Protein AF-A0A7J8BVZ0-F1 (afdb_monomer_lite)

Sequence (79 aa):
MPKAQSEKCVPDRNPRWEVLDVTKKAVASPRIISLAKPKERRDANEGHNPYHISPASLTARASPRLQELATPKTITKKV

pLDDT: mean 88.15, std 8.21, range [55.34, 97.12]

Structure (mmCIF, N/CA/C/O backbone):
data_AF-A0A7J8BVZ0-F1
#
_entry.id   AF-A0A7J8BVZ0-F1
#
loop_
_atom_site.group_PDB
_atom_site.id
_atom_site.type_symbol
_atom_site.label_atom_id
_atom_site.label_alt_id
_atom_site.label_comp_id
_atom_site.label_asym_id
_atom_site.label_entity_id
_atom_site.label_seq_id
_atom_site.pdbx_PDB_ins_code
_atom_site.Cartn_x
_atom_site.Cartn_y
_atom_site.Cartn_z
_atom_site.occupancy
_atom_site.B_iso_or_equiv
_atom_site.auth_seq_id
_atom_site.auth_comp_id
_atom_site.auth_asym_id
_atom_site.auth_atom_id
_atom_site.pdbx_PDB_model_num
ATOM 1 N N . MET A 1 1 ? 15.378 -22.726 -19.980 1.00 55.34 1 MET A N 1
ATOM 2 C CA . MET A 1 1 ? 15.194 -22.991 -21.425 1.00 55.34 1 MET A CA 1
ATOM 3 C C . MET A 1 1 ? 13.896 -22.330 -21.876 1.00 55.34 1 MET A C 1
ATOM 5 O O . MET A 1 1 ? 12.978 -22.294 -21.059 1.00 55.34 1 MET A O 1
ATOM 9 N N . PRO A 1 2 ? 13.806 -21.757 -23.089 1.00 74.00 2 PRO A N 1
ATOM 10 C CA . PRO A 1 2 ? 12.545 -21.211 -23.591 1.00 74.00 2 PRO A CA 1
ATOM 11 C C . PRO A 1 2 ? 11.488 -22.320 -23.685 1.00 74.00 2 PRO A C 1
ATOM 13 O O . PRO A 1 2 ? 11.821 -23.480 -23.929 1.00 74.00 2 PRO A O 1
ATOM 16 N N . LYS A 1 3 ? 10.219 -21.976 -23.439 1.00 81.00 3 LYS A N 1
ATOM 17 C CA . LYS A 1 3 ? 9.108 -22.934 -23.526 1.00 81.00 3 LYS A CA 1
ATOM 18 C C . LYS A 1 3 ? 8.939 -23.401 -24.976 1.00 81.00 3 LYS A C 1
ATOM 20 O O . LYS A 1 3 ? 9.025 -22.585 -25.891 1.00 81.00 3 LYS A O 1
ATOM 25 N N . ALA A 1 4 ? 8.681 -24.697 -25.164 1.00 84.06 4 ALA A N 1
ATOM 26 C CA . ALA A 1 4 ? 8.341 -25.253 -26.469 1.00 84.06 4 ALA A CA 1
ATOM 27 C C . ALA A 1 4 ? 7.034 -24.618 -26.974 1.00 84.06 4 ALA A C 1
ATOM 29 O O . ALA A 1 4 ? 6.040 -24.568 -26.247 1.00 84.06 4 ALA A O 1
ATOM 30 N N . GLN A 1 5 ? 7.063 -24.087 -28.196 1.00 80.62 5 GLN A N 1
ATOM 31 C CA . GLN A 1 5 ? 5.904 -23.478 -28.848 1.00 80.62 5 GLN A CA 1
ATOM 32 C C . GLN A 1 5 ? 4.898 -24.574 -29.226 1.00 80.62 5 GLN A C 1
ATOM 34 O O . GLN A 1 5 ? 5.288 -25.634 -29.711 1.00 80.62 5 GLN A O 1
ATOM 39 N N . SER A 1 6 ? 3.606 -24.339 -28.991 1.00 85.06 6 SER A N 1
ATOM 40 C CA . SER A 1 6 ? 2.549 -25.280 -29.384 1.00 85.06 6 SER A CA 1
ATOM 41 C C . SER A 1 6 ? 2.328 -25.258 -30.898 1.00 85.06 6 SER A C 1
ATOM 43 O O . SER A 1 6 ? 2.364 -24.178 -31.483 1.00 85.06 6 SER A O 1
ATOM 45 N N . GLU A 1 7 ? 1.943 -26.384 -31.505 1.00 84.81 7 GLU A N 1
ATOM 46 C CA . GLU A 1 7 ? 1.597 -26.476 -32.942 1.00 84.81 7 GLU A CA 1
ATOM 47 C C . GLU A 1 7 ? 0.515 -25.491 -33.407 1.00 84.81 7 GLU A C 1
ATOM 49 O O . GLU A 1 7 ? 0.467 -25.121 -34.574 1.00 84.81 7 GLU A O 1
ATOM 54 N N . LYS A 1 8 ? -0.359 -25.046 -32.500 1.00 88.31 8 LYS A N 1
ATOM 55 C CA . LYS A 1 8 ? -1.459 -24.117 -32.806 1.00 88.31 8 LYS A CA 1
ATOM 56 C C . LYS A 1 8 ? -1.059 -22.646 -32.677 1.00 88.31 8 LYS A C 1
ATOM 58 O O . LYS A 1 8 ? -1.913 -21.774 -32.817 1.00 88.31 8 LYS A O 1
ATOM 63 N N . CYS A 1 9 ? 0.196 -22.360 -32.333 1.00 82.88 9 CYS A N 1
ATOM 64 C CA . CYS A 1 9 ? 0.659 -20.990 -32.170 1.00 82.88 9 CYS A CA 1
ATOM 65 C C . CYS A 1 9 ? 0.722 -20.311 -33.540 1.00 82.88 9 CYS A C 1
ATOM 67 O O . CYS A 1 9 ? 1.497 -20.703 -34.411 1.00 82.88 9 CYS A O 1
ATOM 69 N N . VAL A 1 10 ? -0.118 -19.295 -33.725 1.00 81.81 10 VAL A N 1
ATOM 70 C CA . VAL A 1 10 ? -0.067 -18.422 -34.895 1.00 81.81 10 VAL A CA 1
ATOM 71 C C . VAL A 1 10 ? 1.020 -17.378 -34.642 1.00 81.81 10 VAL A C 1
ATOM 73 O O . VAL A 1 10 ? 0.994 -16.749 -33.581 1.00 81.81 10 VAL A O 1
ATOM 76 N N . PRO A 1 11 ? 1.972 -17.185 -35.571 1.00 83.94 11 PRO A N 1
ATOM 77 C CA . PRO A 1 11 ? 3.002 -16.170 -35.408 1.00 83.94 11 PRO A CA 1
ATOM 78 C C . PRO A 1 11 ? 2.385 -14.769 -35.391 1.00 83.94 11 PRO A C 1
ATOM 80 O O . PRO A 1 11 ? 1.342 -14.525 -36.007 1.00 83.94 11 PRO A O 1
ATOM 83 N N . ASP A 1 12 ? 3.058 -13.836 -34.719 1.00 83.69 12 ASP A N 1
ATOM 84 C CA . ASP A 1 12 ? 2.637 -12.439 -34.707 1.00 83.69 12 ASP A CA 1
ATOM 85 C C . ASP A 1 12 ? 2.533 -11.895 -36.134 1.00 83.69 12 ASP A C 1
ATOM 87 O O . ASP A 1 12 ? 3.399 -12.101 -36.989 1.00 83.69 12 ASP A O 1
ATOM 91 N N . ARG A 1 13 ? 1.436 -11.185 -36.403 1.00 85.31 13 ARG A N 1
ATOM 92 C CA . ARG A 1 13 ? 1.202 -10.570 -37.706 1.00 85.31 13 ARG A CA 1
ATOM 93 C C . ARG A 1 13 ? 2.255 -9.490 -37.954 1.00 85.31 13 ARG A C 1
ATOM 95 O O . ARG A 1 13 ? 2.479 -8.637 -37.098 1.00 85.31 13 ARG A O 1
ATOM 102 N N . ASN A 1 14 ? 2.818 -9.471 -39.163 1.00 82.31 14 ASN A N 1
ATOM 103 C CA . ASN A 1 14 ? 3.722 -8.400 -39.578 1.00 82.31 14 ASN A CA 1
ATOM 104 C C . ASN A 1 14 ? 3.063 -7.021 -39.383 1.00 82.31 14 ASN A C 1
ATOM 106 O O . ASN A 1 14 ? 1.865 -6.866 -39.670 1.00 82.31 14 ASN A O 1
ATOM 110 N N . PRO A 1 15 ? 3.821 -6.013 -38.912 1.00 82.31 15 PRO A N 1
ATOM 111 C CA . PRO A 1 15 ? 3.289 -4.674 -38.731 1.00 82.31 15 PRO A CA 1
ATOM 112 C C . PRO A 1 15 ? 2.808 -4.127 -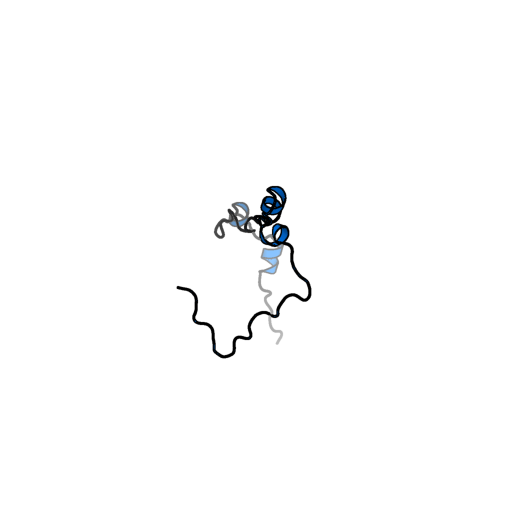40.076 1.00 82.31 15 PRO A C 1
ATOM 114 O O . PRO A 1 15 ? 3.406 -4.376 -41.121 1.00 82.31 15 PRO A O 1
ATOM 117 N N . ARG A 1 16 ? 1.707 -3.370 -40.055 1.00 87.19 16 ARG A N 1
ATOM 118 C CA . ARG A 1 16 ? 1.133 -2.773 -41.272 1.00 87.19 16 ARG A CA 1
ATOM 119 C C . ARG A 1 16 ? 2.072 -1.744 -41.921 1.00 87.19 16 ARG A C 1
ATOM 121 O O . ARG A 1 16 ? 1.956 -1.508 -43.118 1.00 87.19 16 ARG A O 1
ATOM 128 N N . TRP A 1 17 ? 2.982 -1.162 -41.142 1.00 89.88 17 TRP A N 1
ATOM 129 C CA . TRP A 1 17 ? 3.962 -0.176 -41.590 1.00 89.88 17 TRP A CA 1
ATOM 130 C C . TRP A 1 17 ? 5.350 -0.505 -41.049 1.00 89.88 17 TRP A C 1
ATOM 132 O O . TRP A 1 17 ? 5.486 -1.084 -39.968 1.00 89.88 17 TRP A O 1
ATOM 142 N N . GLU A 1 18 ? 6.376 -0.112 -41.800 1.00 89.62 18 GLU A N 1
ATOM 143 C CA . GLU A 1 18 ? 7.766 -0.286 -41.396 1.00 89.62 18 GLU A CA 1
ATOM 144 C C . GLU A 1 18 ? 8.097 0.579 -40.178 1.00 89.62 18 GLU A C 1
ATOM 146 O O . GLU A 1 18 ? 7.732 1.751 -40.089 1.00 89.62 18 GLU A O 1
ATOM 151 N N . VAL A 1 19 ? 8.814 -0.016 -39.227 1.00 90.31 19 VAL A N 1
ATOM 152 C CA . VAL A 1 19 ? 9.302 0.672 -38.031 1.00 90.31 19 VAL A CA 1
ATOM 153 C C . VAL A 1 19 ? 10.778 0.991 -38.230 1.00 90.31 19 VAL A C 1
ATOM 155 O O . VAL A 1 19 ? 11.572 0.091 -38.522 1.00 90.31 19 VAL A O 1
ATOM 158 N N . LEU A 1 20 ? 11.143 2.256 -38.027 1.00 94.38 20 LEU A N 1
ATOM 159 C CA . LEU A 1 20 ? 12.524 2.730 -38.108 1.00 94.38 20 LEU A CA 1
ATOM 160 C C . LEU A 1 20 ? 13.421 2.017 -37.084 1.00 94.38 20 LEU A C 1
ATOM 162 O O . LEU A 1 20 ? 13.002 1.717 -35.964 1.00 94.38 20 LEU A O 1
ATOM 166 N N . ASP A 1 21 ? 14.686 1.795 -37.442 1.00 92.62 21 ASP A N 1
ATOM 167 C CA . ASP A 1 21 ? 15.659 1.118 -36.570 1.00 92.62 21 ASP A CA 1
ATOM 168 C C . ASP A 1 21 ? 15.892 1.877 -35.250 1.00 92.62 21 ASP A C 1
ATOM 170 O O . ASP A 1 21 ? 15.985 1.277 -34.180 1.00 92.62 21 ASP A O 1
ATOM 174 N N . VAL A 1 22 ? 15.867 3.214 -35.305 1.00 92.38 22 VAL A N 1
ATOM 175 C CA . VAL A 1 22 ? 15.983 4.088 -34.125 1.00 92.38 22 VAL A CA 1
ATOM 176 C C . VAL A 1 22 ? 14.861 3.820 -33.121 1.00 92.38 22 VAL A C 1
ATOM 178 O O . VAL A 1 22 ? 15.098 3.774 -31.917 1.00 92.38 22 VAL A O 1
ATOM 181 N N . THR A 1 23 ? 13.641 3.585 -33.605 1.00 91.06 23 THR A N 1
ATOM 182 C CA . THR A 1 23 ? 12.485 3.290 -32.753 1.00 91.06 23 THR A CA 1
ATOM 183 C C . THR A 1 23 ? 12.600 1.908 -32.112 1.00 91.06 23 THR A C 1
ATOM 185 O O . THR A 1 23 ? 12.252 1.752 -30.946 1.00 91.06 23 THR A O 1
ATOM 188 N N . LYS A 1 24 ? 13.148 0.915 -32.827 1.00 89.75 24 LYS A N 1
ATOM 189 C CA . LYS A 1 24 ? 13.381 -0.442 -32.291 1.00 89.75 24 LYS A CA 1
ATOM 190 C C . LYS A 1 24 ? 14.428 -0.466 -31.174 1.00 89.75 24 LYS A C 1
ATOM 192 O O . LYS A 1 24 ? 14.376 -1.336 -30.310 1.00 89.75 24 LYS A O 1
ATOM 197 N N . LYS A 1 25 ? 15.372 0.478 -31.200 1.00 94.31 25 LYS A N 1
ATOM 198 C CA . LYS A 1 25 ? 16.482 0.603 -30.240 1.00 94.31 25 LYS A CA 1
ATOM 199 C C . LYS A 1 25 ? 16.255 1.688 -29.184 1.00 94.31 25 LYS A C 1
ATOM 201 O O . LYS A 1 25 ? 17.171 2.001 -28.428 1.00 94.31 25 LYS A O 1
ATOM 206 N N . ALA A 1 26 ? 15.067 2.289 -29.138 1.00 94.25 26 ALA A N 1
ATOM 207 C CA . ALA A 1 26 ? 14.776 3.370 -28.211 1.00 94.25 26 ALA A CA 1
ATOM 208 C C . ALA A 1 26 ? 14.861 2.887 -26.752 1.00 94.25 26 ALA A C 1
ATOM 210 O O . ALA A 1 26 ? 14.250 1.888 -26.374 1.00 94.25 26 ALA A O 1
ATOM 211 N N . VAL A 1 27 ? 15.602 3.625 -25.923 1.00 95.12 27 VAL A N 1
ATOM 212 C CA . VAL A 1 27 ? 15.742 3.357 -24.486 1.00 95.12 27 VAL A CA 1
ATOM 213 C C . VAL A 1 27 ? 14.893 4.355 -23.704 1.00 95.12 27 VAL A C 1
ATOM 215 O O . VAL A 1 27 ? 14.845 5.542 -24.030 1.00 95.12 27 VAL A O 1
ATOM 218 N N . ALA A 1 28 ? 14.208 3.874 -22.666 1.00 94.19 28 ALA A N 1
ATOM 219 C CA . ALA A 1 28 ? 13.384 4.717 -21.811 1.00 94.19 28 ALA A CA 1
ATOM 220 C C . ALA A 1 28 ? 14.227 5.792 -21.106 1.00 94.19 28 ALA A C 1
ATOM 222 O O . ALA A 1 28 ? 15.311 5.518 -20.591 1.00 94.19 28 ALA A O 1
ATOM 223 N N . SER A 1 29 ? 13.703 7.018 -21.039 1.00 96.69 29 SER A N 1
ATOM 224 C CA . SER A 1 29 ? 14.364 8.095 -20.303 1.00 96.69 29 SER A CA 1
ATOM 225 C C . SER A 1 29 ? 14.321 7.839 -18.789 1.00 96.69 29 SER A C 1
ATOM 227 O O . SER A 1 29 ? 13.396 7.176 -18.303 1.00 96.69 29 SER A O 1
ATOM 229 N N . PRO A 1 30 ? 15.244 8.427 -18.003 1.00 97.00 30 PRO A N 1
ATOM 230 C CA . PRO A 1 30 ? 15.232 8.294 -16.545 1.00 97.00 30 PRO A CA 1
ATOM 231 C C . PRO A 1 30 ? 13.887 8.676 -15.906 1.00 97.00 30 PRO A C 1
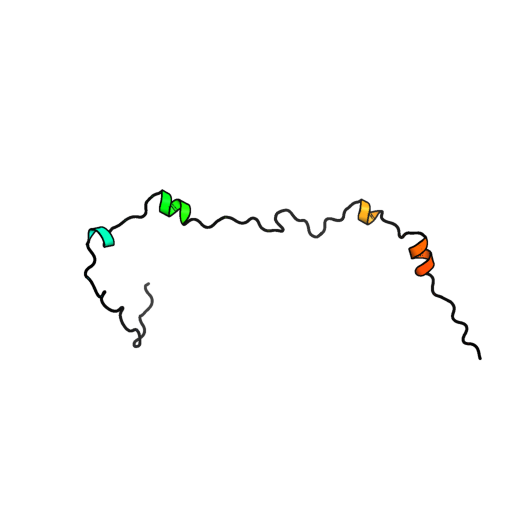ATOM 233 O O . PRO A 1 30 ? 13.449 8.049 -14.944 1.00 97.00 30 PRO A O 1
ATOM 236 N N . ARG A 1 31 ? 13.192 9.670 -16.480 1.00 96.94 31 ARG A N 1
ATOM 237 C CA . ARG A 1 31 ? 11.855 10.096 -16.041 1.00 96.94 31 ARG A CA 1
ATOM 238 C C . ARG A 1 31 ? 10.783 9.041 -16.317 1.00 96.94 31 ARG A C 1
ATOM 240 O O . ARG A 1 31 ? 9.910 8.840 -15.483 1.00 96.94 31 ARG A O 1
ATOM 247 N N . ILE A 1 32 ? 10.816 8.380 -17.474 1.00 97.12 32 ILE A N 1
ATOM 248 C CA . ILE A 1 32 ? 9.856 7.307 -17.782 1.00 97.12 32 ILE A CA 1
ATOM 249 C C . ILE A 1 32 ? 10.061 6.144 -16.809 1.00 97.12 32 ILE A C 1
ATOM 251 O O . ILE A 1 32 ? 9.091 5.621 -16.268 1.00 97.12 32 ILE A O 1
ATOM 255 N N . ILE A 1 33 ? 11.318 5.797 -16.526 1.00 96.94 33 ILE A N 1
ATOM 256 C CA . ILE A 1 33 ? 11.663 4.735 -15.575 1.00 96.94 33 ILE A CA 1
ATOM 257 C C . ILE A 1 33 ? 11.159 5.073 -14.167 1.00 96.94 33 ILE A C 1
ATOM 259 O O . ILE A 1 33 ? 10.627 4.199 -13.488 1.00 96.94 33 ILE A O 1
ATOM 263 N N . SER A 1 34 ? 11.293 6.326 -13.716 1.00 95.44 34 SER A N 1
ATOM 264 C CA . SER A 1 34 ? 10.803 6.722 -12.391 1.00 95.44 34 SER A CA 1
ATOM 265 C C . SER A 1 34 ? 9.278 6.703 -12.293 1.00 95.44 34 SER A C 1
ATOM 267 O O . SER A 1 34 ? 8.752 6.225 -11.293 1.00 95.44 34 SER A O 1
ATOM 269 N N . LEU A 1 35 ? 8.571 7.159 -13.331 1.00 95.50 35 LEU A N 1
ATOM 270 C CA . LEU A 1 35 ? 7.104 7.147 -13.385 1.00 95.50 35 LEU A CA 1
ATOM 271 C C . LEU A 1 35 ? 6.518 5.739 -13.523 1.00 95.50 35 LEU A C 1
ATOM 273 O O . LEU A 1 35 ? 5.404 5.498 -13.070 1.00 95.50 35 LEU A O 1
ATOM 277 N N . ALA A 1 36 ? 7.257 4.817 -14.139 1.00 95.88 36 ALA A N 1
ATOM 278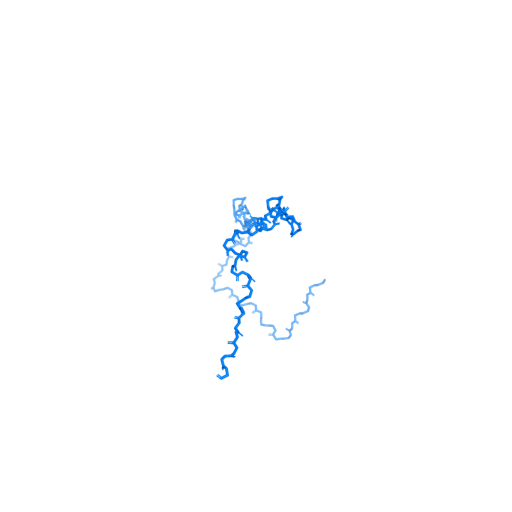 C CA . ALA A 1 36 ? 6.852 3.421 -14.261 1.00 95.88 36 ALA A CA 1
ATOM 279 C C . ALA A 1 36 ? 6.922 2.657 -12.928 1.00 95.88 36 ALA A C 1
ATOM 281 O O . ALA A 1 36 ? 6.344 1.574 -12.821 1.00 95.88 36 ALA A O 1
ATOM 282 N N . LYS A 1 37 ? 7.615 3.187 -11.906 1.00 95.19 37 LYS A N 1
ATOM 283 C CA . LYS A 1 37 ? 7.646 2.554 -10.583 1.00 95.19 37 LYS A CA 1
ATOM 284 C C . LYS A 1 37 ? 6.251 2.621 -9.946 1.00 95.19 37 LYS A C 1
ATOM 286 O O . LYS A 1 37 ? 5.662 3.702 -9.890 1.00 95.19 37 LYS A O 1
ATOM 291 N N . PRO A 1 38 ? 5.712 1.495 -9.443 1.00 93.88 38 PRO A N 1
ATOM 292 C CA . PRO A 1 38 ? 4.428 1.503 -8.760 1.00 93.88 38 PRO A CA 1
ATOM 293 C C . PRO A 1 38 ? 4.507 2.348 -7.486 1.00 93.88 38 PRO A C 1
ATOM 295 O O . PRO A 1 38 ? 5.544 2.425 -6.829 1.00 93.88 38 PRO A O 1
ATOM 298 N N . LYS A 1 39 ? 3.384 2.963 -7.112 1.00 89.31 39 LYS A N 1
ATOM 299 C CA . LYS A 1 39 ? 3.276 3.672 -5.836 1.00 89.31 39 LYS A CA 1
ATOM 300 C C . LYS A 1 39 ? 3.268 2.658 -4.693 1.00 89.31 39 LYS A C 1
ATOM 302 O O . LYS A 1 39 ? 2.350 1.842 -4.612 1.00 89.31 39 LYS A O 1
ATOM 307 N N . GLU A 1 40 ? 4.240 2.756 -3.793 1.00 88.00 40 GLU A N 1
ATOM 308 C CA . GLU A 1 40 ? 4.249 1.983 -2.552 1.00 88.00 40 GLU A CA 1
ATOM 309 C C . GLU A 1 40 ? 3.039 2.372 -1.692 1.00 88.00 40 GLU A C 1
ATOM 311 O O . GLU A 1 40 ? 2.785 3.552 -1.422 1.00 88.00 40 GLU A O 1
ATOM 316 N N . ARG A 1 41 ? 2.246 1.372 -1.302 1.00 84.81 41 ARG A N 1
ATOM 317 C CA . ARG A 1 41 ? 1.141 1.528 -0.355 1.00 84.81 41 ARG A CA 1
ATOM 318 C C . ARG A 1 41 ? 1.528 0.806 0.923 1.00 84.81 41 ARG A C 1
ATOM 320 O O . ARG A 1 41 ? 1.822 -0.382 0.875 1.00 84.81 41 ARG A O 1
ATOM 327 N N . ARG A 1 42 ? 1.513 1.532 2.038 1.00 85.69 42 ARG A N 1
ATOM 328 C CA . ARG A 1 42 ? 1.621 0.931 3.368 1.00 85.69 42 ARG A CA 1
ATOM 329 C C . ARG A 1 42 ? 0.383 0.087 3.644 1.00 85.69 42 ARG A C 1
ATOM 331 O O . ARG A 1 42 ? -0.714 0.462 3.217 1.00 85.69 42 ARG A O 1
ATOM 338 N N . ASP A 1 43 ? 0.571 -1.045 4.312 1.00 84.38 43 ASP A N 1
ATOM 339 C CA . ASP A 1 43 ? -0.545 -1.873 4.763 1.00 84.38 43 ASP A CA 1
ATOM 340 C C . ASP A 1 43 ? -1.382 -1.062 5.766 1.00 84.38 43 ASP A C 1
ATOM 342 O O . ASP A 1 43 ? -0.844 -0.330 6.599 1.00 84.38 43 ASP A O 1
ATOM 346 N N . ALA A 1 44 ? -2.707 -1.179 5.687 1.00 79.31 44 ALA A N 1
ATOM 347 C CA . ALA A 1 44 ? -3.610 -0.540 6.639 1.00 79.31 44 ALA A CA 1
ATOM 348 C C . ALA A 1 44 ? -3.354 -1.016 8.079 1.00 79.31 44 ALA A C 1
ATOM 350 O O . ALA A 1 44 ? -3.640 -0.287 9.027 1.00 79.31 44 ALA A O 1
ATOM 351 N N . ASN A 1 45 ? -2.793 -2.217 8.232 1.00 78.94 45 ASN A N 1
ATOM 352 C CA . ASN A 1 45 ? -2.487 -2.827 9.521 1.00 78.94 45 ASN A CA 1
ATOM 353 C C . ASN A 1 45 ? -1.004 -2.720 9.907 1.00 78.94 45 ASN A C 1
ATOM 355 O O . ASN A 1 45 ? -0.572 -3.378 10.855 1.00 78.94 45 ASN A O 1
ATOM 359 N N . GLU A 1 46 ? -0.203 -1.931 9.187 1.00 83.25 46 GLU A N 1
ATOM 360 C CA . GLU A 1 46 ? 1.223 -1.801 9.482 1.00 83.25 46 GLU A CA 1
ATOM 361 C C . GLU A 1 46 ? 1.425 -1.216 10.895 1.00 83.25 46 GLU A C 1
ATOM 363 O O . GLU A 1 46 ? 1.043 -0.083 11.184 1.00 83.25 46 GLU A O 1
ATOM 368 N N . GLY A 1 47 ? 1.981 -2.023 11.806 1.00 82.75 47 GLY A N 1
ATOM 369 C CA . GLY A 1 47 ? 2.164 -1.664 13.218 1.00 82.75 47 GLY A CA 1
ATOM 370 C C . GLY A 1 47 ? 0.952 -1.911 14.129 1.00 82.75 47 GLY A C 1
ATOM 371 O O . GLY A 1 47 ? 1.009 -1.567 15.311 1.00 82.75 47 GLY A O 1
ATOM 372 N N . HIS A 1 48 ? -0.130 -2.517 13.633 1.00 85.62 48 HIS A N 1
ATOM 373 C CA . HIS A 1 48 ? -1.284 -2.870 14.460 1.00 85.62 48 HIS A CA 1
ATOM 374 C C . HIS A 1 48 ? -1.040 -4.175 15.233 1.00 85.62 48 HIS A C 1
ATOM 376 O O . HIS A 1 48 ? -0.821 -5.231 14.642 1.00 85.62 48 HIS A O 1
ATOM 382 N N . ASN A 1 49 ? -1.115 -4.121 16.565 1.00 87.62 49 ASN A N 1
ATOM 383 C CA . ASN A 1 49 ? -1.126 -5.316 17.406 1.00 87.62 49 ASN A CA 1
ATOM 384 C C . ASN A 1 49 ? -2.584 -5.761 17.643 1.00 87.62 49 ASN A C 1
ATOM 386 O O . ASN A 1 49 ? -3.291 -5.079 18.390 1.00 87.62 49 ASN A O 1
ATOM 390 N N . PRO A 1 50 ? -3.030 -6.902 17.085 1.00 87.62 50 PRO A N 1
ATOM 391 C CA . PRO A 1 50 ? -4.417 -7.361 17.204 1.00 87.62 50 PRO A CA 1
ATOM 392 C C . PRO A 1 50 ? -4.822 -7.732 18.639 1.00 87.62 50 PRO A C 1
ATOM 394 O O . PRO A 1 50 ? -6.008 -7.829 18.938 1.00 87.62 50 PRO A O 1
ATOM 397 N N . TYR A 1 51 ? -3.852 -7.921 19.536 1.00 90.06 51 TYR A N 1
ATOM 398 C CA . TYR A 1 51 ? -4.086 -8.251 20.943 1.00 90.06 51 TYR A CA 1
ATOM 399 C C . TYR A 1 51 ? -3.940 -7.044 21.875 1.00 90.06 51 TYR A C 1
ATOM 401 O O . TYR A 1 51 ? -4.033 -7.189 23.094 1.00 90.06 51 TYR A O 1
ATOM 409 N N . HIS A 1 52 ? -3.687 -5.849 21.338 1.00 92.06 52 HIS A N 1
ATOM 410 C CA . HIS A 1 52 ? -3.576 -4.652 22.158 1.00 92.06 52 HIS A CA 1
ATOM 411 C C . HIS A 1 52 ? -4.960 -4.180 22.620 1.00 92.06 52 HIS A C 1
ATOM 413 O O . HIS A 1 52 ? -5.778 -3.711 21.828 1.00 92.06 52 HIS A O 1
ATOM 419 N N . ILE A 1 53 ? -5.196 -4.255 23.928 1.00 90.88 53 ILE A N 1
ATOM 420 C CA . ILE A 1 53 ? -6.419 -3.784 24.582 1.00 90.88 53 ILE A CA 1
ATOM 421 C C . ILE A 1 53 ? -6.097 -2.496 25.341 1.00 90.88 53 ILE A C 1
ATOM 423 O O . ILE A 1 53 ? -5.112 -2.431 26.075 1.00 90.88 53 ILE A O 1
ATOM 427 N N . SER A 1 54 ? -6.933 -1.465 25.188 1.00 92.81 54 SER A N 1
ATOM 428 C CA . SER A 1 54 ? -6.719 -0.202 25.897 1.00 92.81 54 SER A CA 1
ATOM 429 C C . SER A 1 54 ? -6.971 -0.355 27.410 1.00 92.81 54 SER A C 1
ATOM 431 O O . SER A 1 54 ? -7.907 -1.060 27.803 1.00 92.81 54 SER A O 1
ATOM 433 N N . PRO A 1 55 ? -6.225 0.345 28.285 1.00 94.38 55 PRO A N 1
ATOM 434 C CA . PRO A 1 55 ? -6.471 0.308 29.731 1.00 94.38 55 PRO A CA 1
ATOM 435 C C . PRO A 1 55 ? -7.886 0.764 30.120 1.00 94.38 55 PRO A C 1
ATOM 437 O O . PRO A 1 55 ? -8.484 0.236 31.058 1.00 94.38 55 PRO A O 1
ATOM 440 N N . ALA A 1 56 ? -8.453 1.712 29.366 1.00 94.38 56 ALA A N 1
ATOM 441 C CA . ALA A 1 56 ? -9.828 2.165 29.553 1.00 94.38 56 ALA A CA 1
ATOM 442 C C . ALA A 1 56 ? -10.833 1.030 29.303 1.00 94.38 56 ALA A C 1
ATOM 444 O O . ALA A 1 56 ? -11.784 0.877 30.060 1.00 94.38 56 ALA A O 1
ATOM 445 N N . SER A 1 57 ? -10.593 0.185 28.296 1.00 93.19 57 SER A N 1
ATOM 446 C CA . SER A 1 57 ? -11.427 -0.992 28.024 1.00 93.19 57 SER A CA 1
ATOM 447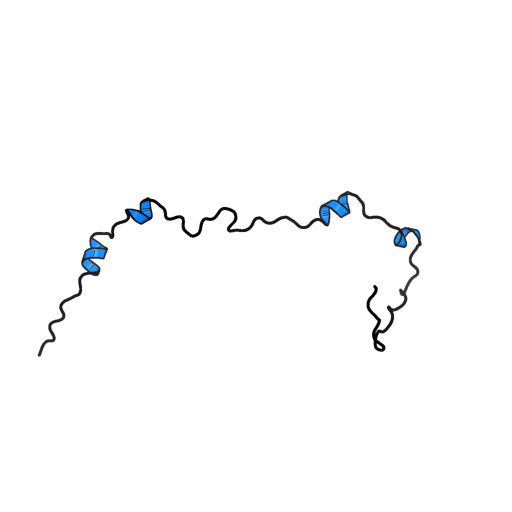 C C . SER A 1 57 ? -11.371 -2.018 29.159 1.00 93.19 57 SER A C 1
ATOM 449 O O . SER A 1 57 ? -12.397 -2.603 29.488 1.00 93.19 57 SER A O 1
ATOM 451 N N . LEU A 1 58 ? -10.205 -2.209 29.787 1.00 93.62 58 LEU A N 1
ATOM 452 C CA . LEU A 1 58 ? -10.033 -3.146 30.909 1.00 93.62 58 LEU A CA 1
ATOM 453 C C . LEU A 1 58 ? -10.733 -2.682 32.193 1.00 93.62 58 LEU A C 1
ATOM 455 O O . LEU A 1 58 ? -11.105 -3.496 33.033 1.00 93.62 58 LEU A O 1
ATOM 459 N N . THR A 1 59 ? -10.887 -1.370 32.354 1.00 94.88 59 THR A N 1
ATOM 460 C CA . THR A 1 59 ? -11.459 -0.739 33.554 1.00 94.88 59 THR A CA 1
ATOM 461 C C . THR A 1 59 ? -12.899 -0.272 33.365 1.00 94.88 59 THR A C 1
ATOM 463 O O . THR A 1 59 ? -13.542 0.152 34.329 1.00 94.88 59 THR A O 1
ATOM 466 N N . ALA A 1 60 ? -13.422 -0.364 32.142 1.00 95.25 60 ALA A N 1
ATOM 467 C CA . ALA A 1 60 ? -14.768 0.053 31.799 1.00 95.25 60 ALA A CA 1
ATOM 468 C C . ALA A 1 60 ? -15.813 -0.709 32.627 1.00 95.25 60 ALA A C 1
ATOM 470 O O . ALA A 1 60 ? -15.766 -1.931 32.769 1.00 95.25 60 ALA A O 1
ATOM 471 N N . ARG A 1 61 ? -16.794 0.028 33.154 1.00 94.88 61 ARG A N 1
ATOM 472 C CA . ARG A 1 61 ? -17.943 -0.528 33.879 1.00 94.88 61 ARG A CA 1
ATOM 473 C C . ARG A 1 61 ? -19.236 -0.146 33.172 1.00 94.88 61 ARG A C 1
ATOM 475 O O . ARG A 1 61 ? -19.343 0.943 32.611 1.00 94.88 61 ARG A O 1
ATOM 482 N N . ALA A 1 62 ? -20.220 -1.043 33.213 1.00 93.69 62 ALA A N 1
ATOM 483 C CA . ALA A 1 62 ? -21.555 -0.765 32.694 1.00 93.69 62 ALA A CA 1
ATOM 484 C C . ALA A 1 62 ? -22.197 0.409 33.450 1.00 93.69 62 ALA A C 1
ATOM 486 O O . ALA A 1 62 ? -22.005 0.555 34.659 1.00 93.69 62 ALA A O 1
ATOM 487 N N . SER A 1 63 ? -22.973 1.233 32.741 1.00 95.69 63 SER A N 1
ATOM 488 C CA . SER A 1 63 ? -23.703 2.339 33.363 1.00 95.69 63 SER A CA 1
ATOM 489 C C . SER A 1 63 ? -24.802 1.816 34.301 1.00 95.69 63 SER A C 1
ATOM 491 O O . SER A 1 63 ? -25.314 0.716 34.073 1.00 95.69 63 SER A O 1
ATOM 493 N N . PRO A 1 64 ? -25.226 2.598 35.315 1.00 95.25 64 PRO A N 1
ATOM 494 C CA . PRO A 1 64 ? -26.284 2.180 36.241 1.00 95.25 64 PRO A CA 1
ATOM 495 C C . PRO A 1 64 ? -27.563 1.737 35.519 1.00 95.25 64 PRO A C 1
ATOM 497 O O . PRO A 1 64 ? -28.091 0.662 35.778 1.00 95.25 64 PRO A O 1
ATOM 500 N N . ARG A 1 65 ? -27.985 2.491 34.495 1.00 95.81 65 ARG A N 1
ATOM 501 C CA . ARG A 1 65 ? -29.141 2.138 33.658 1.00 95.81 65 ARG A CA 1
ATOM 502 C C . ARG A 1 65 ? -28.976 0.794 32.943 1.00 95.81 65 ARG A C 1
ATOM 504 O O . ARG A 1 65 ? -29.943 0.053 32.812 1.00 95.81 65 ARG A O 1
ATOM 511 N N . LEU A 1 66 ? -27.780 0.478 32.439 1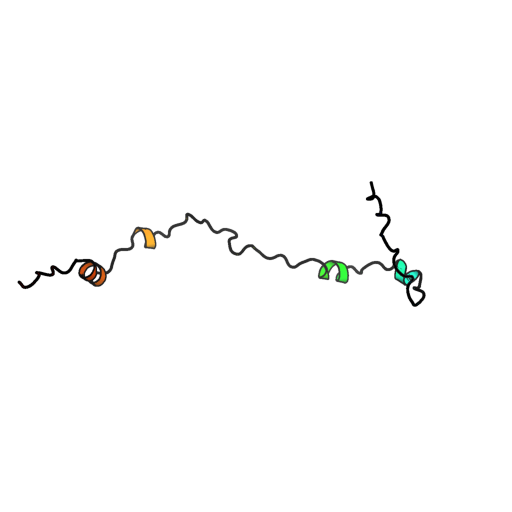.00 95.94 66 LEU A N 1
ATOM 512 C CA . LEU A 1 66 ? -27.533 -0.820 31.802 1.00 95.94 66 LEU A CA 1
ATOM 513 C C . LEU A 1 66 ? -27.593 -1.964 32.816 1.00 95.94 66 LEU A C 1
ATOM 515 O O . LEU A 1 66 ? -28.090 -3.032 32.475 1.00 95.94 66 LEU A O 1
ATOM 519 N N . GLN A 1 67 ? -27.135 -1.738 34.049 1.00 94.62 67 GLN A N 1
ATOM 520 C CA . GLN A 1 67 ? -27.261 -2.721 35.127 1.00 94.62 67 GLN A CA 1
ATOM 521 C C . GLN A 1 67 ? -28.732 -2.970 35.480 1.00 94.62 67 GLN A C 1
ATOM 523 O O . GLN A 1 67 ? -29.142 -4.123 35.561 1.00 94.62 67 GLN A O 1
ATOM 528 N N . GLU A 1 68 ? -29.539 -1.913 35.604 1.00 93.38 68 GLU A N 1
ATOM 529 C CA . GLU A 1 68 ? -30.985 -2.021 35.843 1.00 93.38 68 GLU A CA 1
ATOM 530 C C . GLU A 1 68 ? -31.691 -2.793 34.722 1.00 93.38 68 GLU A C 1
ATOM 532 O O . GLU A 1 68 ? -32.459 -3.714 34.987 1.00 93.38 68 GLU A O 1
ATOM 537 N N . LEU A 1 69 ? -31.401 -2.468 33.459 1.00 94.25 69 LEU A N 1
ATOM 538 C CA . LEU A 1 69 ? -32.004 -3.147 32.308 1.00 94.25 69 LEU A CA 1
ATOM 539 C C . LEU A 1 69 ? -31.562 -4.607 32.164 1.00 94.25 69 LEU A C 1
ATOM 541 O O . LEU A 1 69 ? -32.316 -5.411 31.618 1.00 94.25 69 LEU A O 1
ATOM 545 N N . ALA A 1 70 ? -30.358 -4.948 32.628 1.00 94.06 70 ALA A N 1
ATOM 546 C CA . ALA A 1 70 ? -29.873 -6.322 32.645 1.00 94.06 70 ALA A CA 1
ATOM 547 C C . ALA A 1 70 ? -30.584 -7.184 33.703 1.00 94.06 70 ALA A C 1
ATOM 549 O O . ALA A 1 70 ? -30.528 -8.412 33.614 1.00 94.06 70 ALA A O 1
ATOM 550 N N . THR A 1 71 ? -31.264 -6.577 34.687 1.00 90.19 71 THR A N 1
ATOM 551 C CA . THR A 1 71 ? -32.068 -7.346 35.641 1.00 90.19 71 THR A CA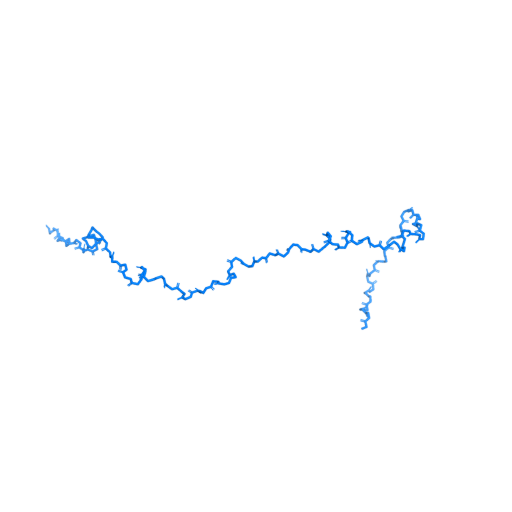 1
ATOM 552 C C . THR A 1 71 ? -33.313 -7.917 34.946 1.00 90.19 71 THR A C 1
ATOM 554 O O . THR A 1 71 ? -34.059 -7.185 34.286 1.00 90.19 71 THR A O 1
ATOM 557 N N . PRO A 1 72 ? -33.557 -9.238 35.039 1.00 89.50 72 PRO A N 1
ATOM 558 C CA . PRO A 1 72 ? -34.700 -9.856 34.385 1.00 89.50 72 PRO A CA 1
ATOM 559 C C . PRO A 1 72 ? -35.999 -9.411 35.056 1.00 89.50 72 PRO A C 1
ATOM 561 O O . PRO A 1 72 ? -36.115 -9.381 36.280 1.00 89.50 72 PRO A O 1
ATOM 564 N N . LYS A 1 73 ? -37.020 -9.122 34.247 1.00 84.62 73 LYS A N 1
ATOM 565 C CA . LYS A 1 73 ? -38.363 -8.838 34.762 1.00 84.62 73 LYS A CA 1
ATOM 566 C C . LYS A 1 73 ? -39.010 -10.143 35.221 1.00 84.62 73 LYS A C 1
ATOM 568 O O . LYS A 1 73 ? -39.169 -11.070 34.427 1.00 84.62 73 LYS A O 1
ATOM 573 N N . THR A 1 74 ? -39.417 -10.215 36.483 1.00 81.56 74 THR A N 1
ATOM 574 C CA . THR A 1 74 ? -40.217 -11.326 37.007 1.00 81.56 74 THR A CA 1
ATOM 575 C C . THR A 1 74 ? -41.635 -11.245 36.447 1.00 81.56 74 THR A C 1
ATOM 577 O O . THR A 1 74 ? -42.475 -10.480 36.913 1.00 81.56 74 THR A O 1
ATOM 580 N N . ILE A 1 75 ? -41.912 -12.032 35.407 1.00 78.69 75 ILE A N 1
ATOM 581 C CA . ILE A 1 75 ? -43.264 -12.186 34.866 1.00 78.69 75 ILE A CA 1
ATOM 582 C C . ILE A 1 75 ? -43.964 -13.259 35.701 1.00 78.69 75 ILE A C 1
ATOM 584 O O . ILE A 1 75 ? -43.746 -14.453 35.495 1.00 78.69 75 ILE A O 1
ATOM 588 N N . THR A 1 76 ? -44.807 -12.859 36.651 1.00 73.81 76 THR A N 1
ATOM 589 C CA . THR A 1 76 ? -45.771 -13.796 37.231 1.00 73.81 76 THR A CA 1
ATOM 590 C C . THR A 1 76 ? -46.856 -14.045 36.187 1.00 73.81 76 THR A C 1
ATOM 592 O O . THR A 1 76 ? -47.557 -13.127 35.757 1.00 73.81 76 THR A O 1
ATOM 595 N N . LYS A 1 77 ? -46.961 -15.288 35.700 1.00 69.00 77 LYS A N 1
ATOM 596 C CA . LYS A 1 77 ? -48.073 -15.681 34.827 1.00 69.00 77 LYS A CA 1
ATOM 597 C C . LYS A 1 77 ? -49.356 -15.512 35.639 1.00 69.00 77 LYS A C 1
ATOM 599 O O . LYS A 1 77 ? -49.519 -16.187 36.652 1.00 69.00 77 LYS A O 1
ATOM 604 N N . LYS A 1 78 ? -50.226 -14.585 35.233 1.00 67.44 78 LYS A N 1
ATOM 605 C CA . LYS A 1 78 ? -51.580 -14.515 35.786 1.00 67.44 78 LYS A CA 1
ATOM 606 C C . LYS A 1 78 ? -52.305 -15.795 35.366 1.00 67.44 78 LYS A C 1
ATOM 608 O O . LYS A 1 78 ? -52.361 -16.079 34.170 1.00 67.44 78 LYS A O 1
ATOM 613 N N . VAL A 1 79 ? -52.730 -16.566 36.366 1.00 61.84 79 VAL A N 1
ATOM 614 C CA . VAL A 1 79 ? -53.650 -17.704 36.228 1.00 61.84 79 VAL A CA 1
ATOM 615 C C . VAL A 1 79 ? -55.024 -17.174 35.849 1.00 61.84 79 VAL A C 1
ATOM 617 O O . VAL A 1 79 ? -55.389 -16.104 36.391 1.00 61.84 79 VAL A O 1
#

Radius of gyration: 35.32 Å; chains: 1; bounding box: 70×37×79 Å

Foldseek 3Di:
DDDDDDPPDDDDDDDPDDDDPCRVPDDDDPVRVVVPDDDDDDDPCVVPDPPDDDPCNVVDDDDPVVVVVPDDDDDDPDD

Secondary structure (DSSP, 8-state):
-PPPPPTT-PPPPPPSSPPPHHHHTPPPPHHHHHHTSPPP---TTTT--TT---HHHHH----HHHHHHHSPP------

Organism: Rousettus aegyptiacus (NCBI:txid9407)

InterPro domains:
  IPR006623 Testicular haploid expressed repeat [PF14912] (17-73)
  IPR006623 Testicular haploid expressed repeat [SM00705] (22-41)
  IPR006623 Testicular haploid expressed repeat [SM00705] (56-75)
  IPR042401 Sperm microtubule associated protein 2-like [PTHR15901] (1-76)